Protein AF-A0A1U7NKK8-F1 (afdb_monomer_lite)

Secondary structure (DSSP, 8-state):
-------------------------GGGTTTTHHHHHHHHHHHHTTTS-EEEEEE---TTSTTHHHHHHHHHHHHHTT-EEEEEEEEETTEEEEEEEESSPPPHHHHHHHHHHHH-HHHHHHHT-EEE-

Organism: NCBI:txid1862672

Foldseek 3Di:
DDDDDDDPPPPDPPDPPPDPDDDDDPVCPPVCPVLVVLVVVCVVPVQDKDKDKAADQDPPDPPNVVSVVVVVVVVVSAKDFLPKWKQAPVGIITMIIHDDRDDPVNVLVVCCVVCPVVVSVVRPMDMDD

Structure (mmCIF, N/CA/C/O backbone):
data_AF-A0A1U7NKK8-F1
#
_entry.id   AF-A0A1U7NKK8-F1
#
loop_
_atom_site.group_PDB
_atom_site.id
_atom_site.type_symbol
_atom_site.label_atom_id
_atom_site.label_alt_id
_atom_site.label_comp_id
_atom_site.label_asym_id
_atom_site.label_entity_id
_atom_site.label_seq_id
_atom_site.pdbx_PDB_ins_code
_atom_site.Cartn_x
_atom_site.Cartn_y
_atom_site.Cartn_z
_atom_site.occupancy
_atom_site.B_iso_or_equiv
_atom_site.auth_seq_id
_atom_site.auth_comp_id
_atom_site.auth_asym_id
_atom_site.auth_atom_id
_atom_site.pdbx_PDB_model_num
ATOM 1 N N . MET A 1 1 ? 24.207 -41.804 -24.460 1.00 37.56 1 MET A N 1
ATOM 2 C CA . MET A 1 1 ? 25.019 -40.591 -24.229 1.00 37.56 1 MET A CA 1
ATOM 3 C C . MET A 1 1 ? 24.145 -39.545 -23.547 1.00 37.56 1 MET A C 1
ATOM 5 O O . MET A 1 1 ? 23.144 -39.170 -24.127 1.00 37.56 1 MET A O 1
ATOM 9 N N . LYS A 1 2 ? 24.532 -39.205 -22.308 1.00 34.53 2 LYS A N 1
ATOM 10 C CA . LYS A 1 2 ? 24.255 -38.039 -21.437 1.00 34.53 2 LYS A CA 1
ATOM 11 C C . LYS A 1 2 ? 22.839 -37.427 -21.284 1.00 34.53 2 LYS A C 1
ATOM 13 O O . LYS A 1 2 ? 22.220 -36.968 -22.233 1.00 34.53 2 LYS A O 1
ATOM 18 N N . ASN A 1 3 ? 22.458 -37.389 -19.999 1.00 34.66 3 ASN A N 1
ATOM 19 C CA . ASN A 1 3 ? 21.435 -36.621 -19.276 1.00 34.66 3 ASN A CA 1
ATOM 20 C C . ASN A 1 3 ? 21.573 -35.092 -19.381 1.00 34.66 3 ASN A C 1
ATOM 22 O O . ASN A 1 3 ? 22.676 -34.617 -19.625 1.00 34.66 3 ASN A O 1
ATOM 26 N N . GLU A 1 4 ? 20.477 -34.393 -19.032 1.00 39.78 4 GLU A N 1
ATOM 27 C CA . GLU A 1 4 ? 20.328 -33.263 -18.066 1.00 39.78 4 GLU A CA 1
ATOM 28 C C . GLU A 1 4 ? 19.065 -32.473 -18.484 1.00 39.78 4 GLU A C 1
ATOM 30 O O . GLU A 1 4 ? 19.010 -31.930 -19.577 1.00 39.78 4 GLU A O 1
ATOM 35 N N . ASN A 1 5 ? 17.892 -32.559 -17.846 1.00 40.00 5 ASN A N 1
ATOM 36 C CA . ASN A 1 5 ? 17.482 -32.204 -16.482 1.00 40.00 5 ASN A CA 1
ATOM 37 C C . ASN A 1 5 ? 17.934 -30.806 -16.019 1.00 40.00 5 ASN A C 1
ATOM 39 O O . ASN A 1 5 ? 19.115 -30.498 -16.092 1.00 40.00 5 ASN A O 1
ATOM 43 N N . GLN A 1 6 ? 16.987 -30.066 -15.418 1.00 33.94 6 GLN A N 1
ATOM 44 C CA . GLN A 1 6 ? 17.059 -28.702 -14.846 1.00 33.94 6 GLN A CA 1
ATOM 45 C C . GLN A 1 6 ? 16.687 -27.598 -15.860 1.00 33.94 6 GLN A C 1
ATOM 47 O O . GLN A 1 6 ? 17.400 -27.325 -16.809 1.00 33.94 6 GLN A O 1
ATOM 52 N N . ASN A 1 7 ? 15.533 -26.937 -15.745 1.00 31.95 7 ASN A N 1
ATOM 53 C CA . ASN A 1 7 ? 15.258 -26.041 -14.629 1.00 31.95 7 ASN A CA 1
ATOM 54 C C . ASN A 1 7 ? 13.756 -26.002 -14.275 1.00 31.95 7 ASN A C 1
ATOM 56 O O . ASN A 1 7 ? 12.982 -25.197 -14.790 1.00 31.95 7 ASN A O 1
ATOM 60 N N . LYS A 1 8 ? 13.360 -26.864 -13.330 1.00 42.62 8 LYS A N 1
ATOM 61 C CA . LYS A 1 8 ? 12.324 -26.512 -12.355 1.00 42.62 8 LYS A CA 1
ATOM 62 C C . LYS A 1 8 ? 12.878 -25.337 -11.548 1.00 42.62 8 LYS A C 1
ATOM 64 O O . LYS A 1 8 ? 13.716 -25.561 -10.680 1.00 42.62 8 LYS A O 1
ATOM 69 N N . SER A 1 9 ? 12.381 -24.122 -11.763 1.00 33.69 9 SER A N 1
ATOM 70 C CA . SER A 1 9 ? 12.456 -23.105 -10.712 1.00 33.69 9 SER A CA 1
ATOM 71 C C . SER A 1 9 ? 11.202 -23.212 -9.856 1.00 33.69 9 SER A C 1
ATOM 73 O O . SER A 1 9 ? 10.257 -22.435 -9.940 1.00 33.69 9 SER A O 1
ATOM 75 N N . SER A 1 10 ? 11.199 -24.261 -9.042 1.00 38.09 10 SER A N 1
ATOM 76 C CA . SER A 1 10 ? 10.527 -24.268 -7.756 1.00 38.09 10 SER A CA 1
ATOM 77 C C . SER A 1 10 ? 11.086 -23.112 -6.925 1.00 38.09 10 SER A C 1
ATOM 79 O O . SER A 1 10 ? 12.152 -23.236 -6.326 1.00 38.09 10 SER A O 1
ATOM 81 N N . ARG A 1 11 ? 10.367 -21.986 -6.883 1.00 32.44 11 ARG A N 1
ATOM 82 C CA . ARG A 1 11 ? 10.312 -21.196 -5.656 1.00 32.44 11 ARG A CA 1
ATOM 83 C C . ARG A 1 11 ? 9.136 -21.720 -4.858 1.00 32.44 11 ARG A C 1
ATOM 85 O O . ARG A 1 11 ? 7.988 -21.633 -5.275 1.00 32.44 11 ARG A O 1
ATOM 92 N N . SER A 1 12 ? 9.506 -22.370 -3.770 1.00 28.00 12 SER A N 1
ATOM 93 C CA . SER A 1 12 ? 8.690 -22.788 -2.648 1.00 28.00 12 SER A CA 1
ATOM 94 C C . SER A 1 12 ? 7.531 -21.818 -2.425 1.00 28.00 12 SER A C 1
ATOM 96 O O . SER A 1 12 ? 7.758 -20.634 -2.193 1.00 28.00 12 SER A O 1
ATOM 98 N N . VAL A 1 13 ? 6.305 -22.332 -2.493 1.00 39.19 13 VAL A N 1
ATOM 99 C CA . VAL A 1 13 ? 5.116 -21.667 -1.953 1.00 39.19 13 VAL A CA 1
ATOM 100 C C . VAL A 1 13 ? 5.267 -21.720 -0.433 1.00 39.19 13 VAL A C 1
ATOM 102 O O . VAL A 1 13 ? 4.847 -22.666 0.234 1.00 39.19 13 VAL A O 1
ATOM 105 N N . GLU A 1 14 ? 6.035 -20.782 0.106 1.00 36.12 14 GLU A N 1
ATOM 106 C CA . GLU A 1 14 ? 6.322 -20.672 1.528 1.00 36.12 14 GLU A CA 1
ATOM 107 C C . GLU A 1 14 ? 5.189 -19.883 2.182 1.00 36.12 14 GLU A C 1
ATOM 109 O O . GLU A 1 14 ? 5.257 -18.668 2.258 1.00 36.12 14 GLU A O 1
ATOM 114 N N . ARG A 1 15 ? 4.137 -20.608 2.604 1.00 43.09 15 ARG A N 1
ATOM 115 C CA . ARG A 1 15 ? 2.998 -20.144 3.426 1.00 43.09 15 ARG A CA 1
ATOM 116 C C . ARG A 1 15 ? 2.701 -18.651 3.276 1.00 43.09 15 ARG A C 1
ATOM 118 O O . ARG A 1 15 ? 2.987 -17.867 4.181 1.00 43.09 15 ARG A O 1
ATOM 125 N N . ASP A 1 16 ? 2.085 -18.307 2.151 1.00 39.31 16 ASP A N 1
ATOM 126 C CA . ASP A 1 16 ? 1.510 -16.989 1.941 1.00 39.31 16 ASP A CA 1
ATOM 127 C C . ASP A 1 16 ? 0.443 -16.772 3.018 1.00 39.31 16 ASP A C 1
ATOM 129 O O . ASP A 1 16 ? -0.629 -17.379 3.023 1.00 39.31 16 ASP A O 1
ATOM 133 N N . GLN A 1 17 ? 0.780 -15.936 3.993 1.00 44.28 17 GLN A N 1
ATOM 134 C CA . GLN A 1 17 ? -0.213 -15.187 4.740 1.00 44.28 17 GLN A CA 1
ATOM 135 C C . GLN A 1 17 ? -1.112 -14.531 3.684 1.00 44.28 17 GLN A C 1
ATOM 137 O O . GLN A 1 17 ? -0.573 -14.001 2.718 1.00 44.28 17 GLN A O 1
ATOM 142 N N . GLU A 1 18 ? -2.437 -14.684 3.791 1.00 45.75 18 GLU A N 1
ATOM 143 C CA . GLU A 1 18 ? -3.410 -14.289 2.760 1.00 45.75 18 GLU A CA 1
ATOM 144 C C . GLU A 1 18 ? -3.390 -12.776 2.481 1.00 45.75 18 GLU A C 1
ATOM 146 O O . GLU A 1 18 ? -4.262 -12.016 2.898 1.00 45.75 18 GLU A O 1
ATOM 151 N N . ASP A 1 19 ? -2.358 -12.324 1.783 1.00 56.34 19 ASP A N 1
ATOM 152 C CA . ASP A 1 19 ? -2.216 -10.974 1.290 1.00 56.34 19 ASP A CA 1
ATOM 153 C C . ASP A 1 19 ? -3.169 -10.860 0.098 1.00 56.34 19 ASP A C 1
ATOM 155 O O . ASP A 1 19 ? -3.063 -11.575 -0.899 1.00 56.34 19 ASP A O 1
ATOM 159 N N . LEU A 1 20 ? -4.172 -9.994 0.211 1.00 63.19 20 LEU A N 1
ATOM 160 C CA . LEU A 1 20 ? -5.103 -9.740 -0.880 1.00 63.19 20 LEU A CA 1
ATOM 161 C C . LEU A 1 20 ? -4.347 -9.043 -2.023 1.00 63.19 20 LEU A C 1
ATOM 163 O O . LEU A 1 20 ? -4.016 -7.860 -1.934 1.00 63.19 20 LEU A O 1
ATOM 167 N N . TYR A 1 21 ? -4.085 -9.769 -3.108 1.00 70.31 21 TYR A N 1
ATOM 168 C CA . TYR A 1 21 ? -3.382 -9.239 -4.276 1.00 70.31 21 TYR A CA 1
ATOM 169 C C . TYR A 1 21 ? -4.350 -8.700 -5.332 1.00 70.31 21 TYR A C 1
ATOM 171 O O . TYR A 1 21 ? -5.259 -9.394 -5.786 1.00 70.31 21 TYR A O 1
ATOM 179 N N . LEU A 1 22 ? -4.091 -7.478 -5.805 1.00 77.56 22 LEU A N 1
ATOM 180 C CA . LEU A 1 22 ? -4.718 -6.932 -7.007 1.00 77.56 22 LEU A CA 1
ATOM 181 C C . LEU A 1 22 ? -3.821 -7.207 -8.219 1.00 77.56 22 LEU A C 1
ATOM 183 O O . LEU A 1 22 ? -2.782 -6.566 -8.388 1.00 77.56 22 LEU A O 1
ATOM 187 N N . ALA A 1 23 ? -4.220 -8.152 -9.070 1.00 80.50 23 ALA A N 1
ATOM 188 C CA . ALA A 1 23 ? -3.469 -8.521 -10.266 1.00 80.50 23 ALA A CA 1
ATOM 189 C C . ALA A 1 23 ? -4.300 -8.320 -11.540 1.00 80.50 23 ALA A C 1
ATOM 191 O O . ALA A 1 23 ? -5.456 -8.727 -11.621 1.00 80.50 23 ALA A O 1
ATOM 192 N N . ILE A 1 24 ? -3.677 -7.723 -12.557 1.00 80.50 24 ILE A N 1
ATOM 193 C CA . ILE A 1 24 ? -4.211 -7.652 -13.921 1.00 80.50 24 ILE A CA 1
ATOM 194 C C . ILE A 1 24 ? -3.492 -8.703 -14.763 1.00 80.50 24 ILE A C 1
ATOM 196 O O . ILE A 1 24 ? -2.257 -8.806 -14.701 1.00 80.50 24 ILE A O 1
ATOM 200 N N . SER A 1 25 ? -4.260 -9.465 -15.547 1.00 78.75 25 SER A N 1
ATOM 201 C CA . SER A 1 25 ? -3.717 -10.472 -16.461 1.00 78.75 25 SER A CA 1
ATOM 202 C C . SER A 1 25 ? -2.715 -9.840 -17.423 1.00 78.75 25 SER A C 1
ATOM 204 O O . SER A 1 25 ? -2.858 -8.681 -17.820 1.00 78.75 25 SER A O 1
ATOM 206 N N . GLU A 1 26 ? -1.674 -10.584 -17.800 1.00 76.31 26 GLU A N 1
ATOM 207 C CA . GLU A 1 26 ? -0.599 -10.030 -18.630 1.00 76.31 26 GLU A CA 1
ATOM 208 C C . GLU A 1 26 ? -1.116 -9.500 -19.968 1.00 76.31 26 GLU A C 1
ATOM 210 O O . GLU A 1 26 ? -0.669 -8.445 -20.411 1.00 76.31 26 GLU A O 1
ATOM 215 N N . GLN A 1 27 ? -2.118 -10.170 -20.553 1.00 76.56 27 GLN A N 1
ATOM 216 C CA . GLN A 1 27 ? -2.724 -9.768 -21.822 1.00 76.56 27 GLN A CA 1
ATOM 217 C C . GLN A 1 27 ? -3.479 -8.431 -21.729 1.00 76.56 27 GLN A C 1
ATOM 219 O O . GLN A 1 27 ? -3.590 -7.721 -22.723 1.00 76.56 27 GLN A O 1
ATOM 224 N N . ALA A 1 28 ? -3.983 -8.064 -20.546 1.00 74.81 28 ALA A N 1
ATOM 225 C CA . ALA A 1 28 ? -4.752 -6.836 -20.334 1.00 74.81 28 ALA A CA 1
ATOM 226 C C . ALA A 1 28 ? -3.896 -5.646 -19.851 1.00 74.81 28 ALA A C 1
ATOM 228 O O . ALA A 1 28 ? -4.391 -4.517 -19.747 1.00 74.81 28 ALA A O 1
ATOM 229 N N . ARG A 1 29 ? -2.603 -5.853 -19.554 1.00 81.31 29 ARG A N 1
ATOM 230 C CA . ARG A 1 29 ? -1.695 -4.766 -19.145 1.00 81.31 29 ARG A CA 1
ATOM 231 C C . ARG A 1 29 ? -1.515 -3.761 -20.284 1.00 81.31 29 ARG A C 1
ATOM 233 O O . ARG A 1 29 ? -1.556 -4.120 -21.452 1.00 81.31 29 ARG A O 1
ATOM 240 N N . GLY A 1 30 ? -1.336 -2.486 -19.943 1.00 80.44 30 GLY A N 1
ATOM 241 C CA . GLY A 1 30 ? -1.146 -1.409 -20.926 1.00 80.44 30 GLY A CA 1
ATOM 242 C C . GLY A 1 30 ? -2.422 -0.916 -21.624 1.00 80.44 30 GLY A C 1
ATOM 243 O O . GLY A 1 30 ? -2.378 0.138 -22.244 1.00 80.44 30 GLY A O 1
ATOM 244 N N . HIS A 1 31 ? -3.561 -1.595 -21.450 1.00 85.19 31 HIS A N 1
ATOM 245 C CA . HIS A 1 31 ? -4.835 -1.258 -22.106 1.00 85.19 31 HIS A CA 1
ATOM 246 C C . HIS A 1 31 ? -5.838 -0.545 -21.181 1.00 85.19 31 HIS A C 1
ATOM 248 O O . HIS A 1 31 ? -7.028 -0.492 -21.463 1.00 85.19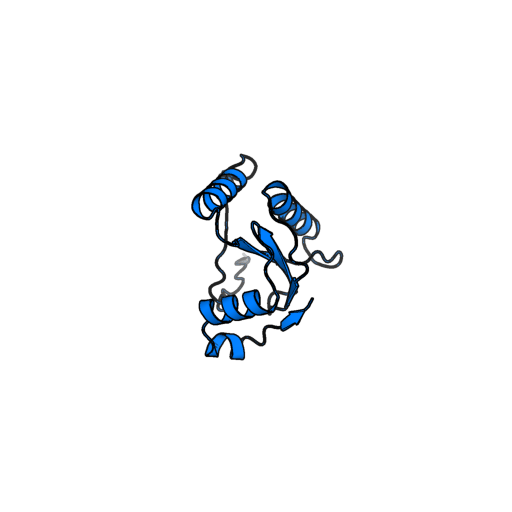 31 HIS A O 1
ATOM 254 N N . GLY A 1 32 ? -5.382 -0.030 -20.035 1.00 88.94 32 GLY A N 1
ATOM 255 C CA . GLY A 1 32 ? -6.230 0.723 -19.100 1.00 88.94 32 GLY A CA 1
ATOM 256 C C . GLY A 1 32 ? -7.102 -0.118 -18.158 1.00 88.94 32 GLY A C 1
ATOM 257 O O . GLY A 1 32 ? -7.682 0.449 -17.239 1.00 88.94 32 GLY A O 1
ATOM 258 N N . ALA A 1 33 ? -7.131 -1.450 -18.289 1.00 91.25 33 ALA A N 1
ATOM 259 C CA . ALA A 1 33 ? -7.951 -2.333 -17.445 1.00 91.25 33 ALA A CA 1
ATOM 260 C C . ALA A 1 33 ? -7.737 -2.116 -15.934 1.00 91.25 33 ALA A C 1
ATOM 262 O O . ALA A 1 33 ? -8.693 -2.055 -15.168 1.00 91.25 33 ALA A O 1
ATOM 263 N N . GLY A 1 34 ? -6.482 -1.938 -15.505 1.00 91.50 34 GLY A N 1
ATOM 264 C CA . GLY A 1 34 ? -6.167 -1.652 -14.103 1.00 91.50 34 GLY A CA 1
ATOM 265 C C . GLY A 1 34 ? -6.674 -0.291 -13.624 1.00 91.50 34 GLY A C 1
ATOM 266 O O . GLY A 1 34 ? -7.103 -0.180 -12.483 1.00 91.50 34 GLY A O 1
ATOM 267 N N . SER A 1 35 ? -6.650 0.728 -14.486 1.00 94.00 35 SER A N 1
ATOM 268 C CA . SER A 1 35 ? -7.208 2.044 -14.159 1.00 94.00 35 SER A CA 1
ATOM 269 C C . SER A 1 35 ? -8.725 1.973 -14.016 1.00 94.00 35 SER A C 1
ATOM 271 O O . SER A 1 35 ? -9.242 2.375 -12.983 1.00 94.00 35 SER A O 1
ATOM 273 N N . CYS A 1 36 ? -9.412 1.340 -14.970 1.00 94.25 36 CYS A N 1
ATOM 274 C CA . CYS A 1 36 ? -10.863 1.145 -14.913 1.00 94.25 36 CYS A CA 1
ATOM 275 C C . CYS A 1 36 ? -11.294 0.358 -13.660 1.00 94.25 36 CYS A C 1
ATOM 277 O O . CYS A 1 36 ? -12.271 0.708 -13.004 1.00 94.25 36 CYS A O 1
ATOM 279 N N . LEU A 1 37 ? -10.529 -0.667 -13.265 1.00 93.69 37 LEU A N 1
ATOM 280 C CA . LEU A 1 37 ? -10.783 -1.402 -12.024 1.00 93.69 37 LEU A CA 1
ATOM 281 C C . LEU A 1 37 ? -10.647 -0.511 -10.780 1.00 93.69 37 LEU A C 1
ATOM 283 O O . LEU A 1 37 ? -11.496 -0.567 -9.894 1.00 93.69 37 LEU A O 1
ATOM 287 N N . LEU A 1 38 ? -9.591 0.306 -10.700 1.00 94.81 38 LEU A N 1
ATOM 288 C CA . LEU A 1 38 ? -9.391 1.219 -9.571 1.00 94.81 38 LEU A CA 1
ATOM 289 C C . LEU A 1 38 ? -10.440 2.335 -9.529 1.00 94.81 38 LEU A C 1
ATOM 291 O O . LEU A 1 38 ? -10.837 2.731 -8.435 1.00 94.81 38 LEU A O 1
ATOM 295 N N . GLU A 1 39 ? -10.896 2.824 -10.681 1.00 95.31 39 GLU A N 1
ATOM 296 C CA . GLU A 1 39 ? -12.018 3.765 -10.786 1.00 95.31 39 GLU A CA 1
ATOM 297 C C . GLU A 1 39 ? -13.305 3.124 -10.255 1.00 95.31 39 GLU A C 1
ATOM 299 O O . GLU A 1 39 ? -13.905 3.654 -9.325 1.00 95.31 39 GLU A O 1
ATOM 304 N N . ALA A 1 40 ? -13.661 1.923 -10.722 1.00 95.69 40 ALA A N 1
ATOM 305 C CA . ALA A 1 40 ? -14.860 1.216 -10.269 1.00 95.69 40 ALA A CA 1
ATOM 306 C C . ALA A 1 40 ? -14.842 0.900 -8.759 1.00 95.69 40 ALA A C 1
ATOM 308 O O . ALA A 1 40 ? -15.873 0.976 -8.087 1.00 95.69 40 ALA A O 1
ATOM 309 N N . ILE A 1 41 ? -13.675 0.553 -8.199 1.00 94.31 41 ILE A N 1
ATOM 310 C CA . ILE A 1 41 ? -13.510 0.367 -6.749 1.00 94.31 41 ILE A CA 1
ATOM 311 C C . ILE A 1 41 ? -13.745 1.696 -6.019 1.00 94.31 41 ILE A C 1
ATOM 313 O O . ILE A 1 41 ? -14.491 1.726 -5.041 1.00 94.31 41 ILE A O 1
ATOM 317 N N . GLN A 1 42 ? -13.144 2.791 -6.488 1.00 94.69 42 GLN A N 1
ATOM 318 C CA . GLN A 1 42 ? -13.309 4.108 -5.870 1.00 94.69 42 GLN A CA 1
ATOM 319 C C . GLN A 1 42 ? -14.753 4.614 -5.954 1.00 94.69 42 GLN A C 1
ATOM 321 O O . GLN A 1 42 ? -15.255 5.142 -4.970 1.00 94.69 42 GLN A O 1
ATOM 326 N N . GLU A 1 43 ? -15.456 4.387 -7.062 1.00 95.69 43 GLU A N 1
ATOM 327 C CA . GLU A 1 43 ? -16.876 4.729 -7.204 1.00 95.69 43 GLU A CA 1
ATOM 328 C C . GLU A 1 43 ? -17.756 3.918 -6.246 1.00 95.69 43 GLU A C 1
ATOM 330 O O . GLU A 1 43 ? -18.587 4.473 -5.524 1.00 95.69 43 GLU A O 1
ATOM 335 N N . LYS A 1 44 ? -17.543 2.598 -6.181 1.00 96.50 44 LYS A N 1
ATOM 336 C CA . LYS A 1 44 ? -18.318 1.705 -5.308 1.00 96.50 44 LYS A CA 1
ATOM 337 C C . LYS A 1 44 ? -18.126 2.020 -3.823 1.00 96.50 44 LYS A C 1
ATOM 339 O O . LYS A 1 44 ? -19.056 1.850 -3.034 1.00 96.50 44 LYS A O 1
ATOM 344 N N . TYR A 1 45 ? -16.930 2.458 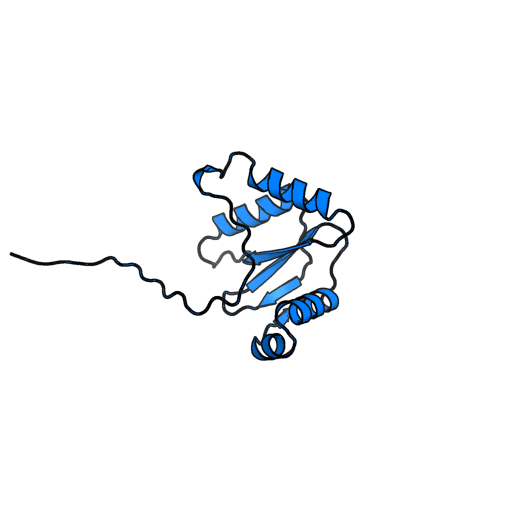-3.441 1.00 94.31 45 TYR A N 1
ATOM 345 C CA . TYR A 1 45 ? -16.546 2.730 -2.057 1.00 94.31 45 TYR A CA 1
ATOM 346 C C . TYR A 1 45 ? -16.229 4.215 -1.818 1.00 94.31 45 TYR A C 1
ATOM 348 O O . TYR A 1 45 ? -15.403 4.531 -0.967 1.00 94.31 45 TYR A O 1
ATOM 356 N N . ALA A 1 46 ? -16.916 5.129 -2.515 1.00 91.38 46 ALA A N 1
ATOM 357 C CA . ALA A 1 46 ? -16.602 6.565 -2.538 1.00 91.38 46 ALA A CA 1
ATOM 358 C C . ALA A 1 46 ? -16.529 7.246 -1.155 1.00 91.38 46 ALA A C 1
ATOM 360 O O . ALA A 1 46 ? -15.809 8.225 -0.980 1.00 91.38 46 ALA A O 1
ATOM 361 N N . ASN A 1 47 ? -17.242 6.714 -0.159 1.00 92.12 47 ASN A N 1
ATOM 362 C CA . ASN A 1 47 ? -17.268 7.239 1.212 1.00 92.12 47 ASN A CA 1
ATOM 363 C C . ASN A 1 47 ? -16.359 6.465 2.184 1.00 92.12 47 ASN A C 1
ATOM 365 O O . ASN A 1 47 ? -16.495 6.604 3.399 1.00 92.12 47 ASN A O 1
ATOM 369 N N . GLN A 1 48 ? -15.469 5.613 1.674 1.00 93.12 48 GLN A N 1
ATOM 370 C CA . GLN A 1 48 ? -14.554 4.806 2.476 1.00 93.12 48 GLN A CA 1
ATOM 371 C C . GLN A 1 48 ? -13.098 5.168 2.185 1.00 93.12 48 GLN A C 1
ATOM 373 O O . GLN A 1 48 ? -12.755 5.692 1.128 1.00 93.12 48 GLN A O 1
ATOM 378 N N . LYS A 1 49 ? -12.224 4.865 3.146 1.00 93.56 49 LYS A N 1
ATOM 379 C CA . LYS A 1 49 ? -10.774 4.901 2.942 1.00 93.56 49 LYS A CA 1
ATOM 380 C C . LYS A 1 49 ? -10.372 3.617 2.231 1.00 93.56 49 LYS A C 1
ATOM 382 O O . LYS A 1 49 ? -10.672 2.532 2.727 1.00 93.56 49 LYS A O 1
ATOM 387 N N . ILE A 1 50 ? -9.674 3.730 1.108 1.00 94.19 50 ILE A N 1
ATOM 388 C CA . ILE A 1 50 ? -9.090 2.569 0.432 1.00 94.19 50 ILE A CA 1
ATOM 389 C C . ILE A 1 50 ? -7.585 2.656 0.612 1.00 94.19 50 ILE A C 1
ATOM 391 O O . ILE A 1 50 ? -6.973 3.672 0.284 1.00 94.19 50 ILE A O 1
ATOM 395 N N . VAL A 1 51 ? -6.995 1.583 1.127 1.00 93.81 51 VAL A N 1
ATOM 396 C CA . VAL A 1 51 ? -5.558 1.480 1.371 1.00 93.81 51 VAL A CA 1
ATOM 397 C C . VAL A 1 51 ? -4.982 0.272 0.660 1.00 93.81 51 VAL A C 1
ATOM 399 O O . VAL A 1 51 ? -5.636 -0.760 0.526 1.00 93.81 51 VAL A O 1
ATOM 402 N N . LEU A 1 52 ? -3.740 0.405 0.215 1.00 93.50 52 LEU A N 1
ATOM 403 C CA . LEU A 1 52 ? -2.966 -0.683 -0.363 1.00 93.50 52 LEU A CA 1
ATOM 404 C C . LEU A 1 52 ? -1.501 -0.548 0.026 1.00 93.50 52 LEU A C 1
ATOM 406 O O . LEU A 1 52 ? -1.041 0.525 0.416 1.00 93.50 52 LEU A O 1
ATOM 410 N N . MET A 1 53 ? -0.765 -1.642 -0.107 1.00 92.31 53 MET A N 1
ATOM 411 C CA . MET A 1 53 ? 0.666 -1.676 0.158 1.00 92.31 53 MET A CA 1
ATOM 412 C C . MET A 1 53 ? 1.423 -1.871 -1.148 1.00 92.31 53 MET A C 1
ATOM 414 O O . MET A 1 53 ? 1.071 -2.728 -1.958 1.00 92.31 53 MET A O 1
ATOM 418 N N . ILE A 1 54 ? 2.485 -1.098 -1.336 1.00 94.00 54 ILE A N 1
ATOM 419 C CA . ILE A 1 54 ? 3.468 -1.315 -2.397 1.00 94.00 54 ILE A CA 1
ATOM 420 C C . ILE A 1 54 ? 4.848 -1.426 -1.781 1.00 94.00 54 ILE A C 1
ATOM 422 O O . ILE A 1 54 ? 5.108 -0.866 -0.724 1.00 94.00 54 ILE A O 1
ATOM 426 N N . GLU A 1 55 ? 5.758 -2.129 -2.433 1.00 93.19 55 GLU A N 1
ATOM 427 C CA . GLU A 1 55 ? 7.129 -2.194 -1.955 1.00 93.19 55 GLU A CA 1
ATOM 428 C C . GLU A 1 55 ? 7.757 -0.794 -1.964 1.00 93.19 55 GLU A C 1
ATOM 430 O O . GLU A 1 55 ? 7.640 -0.056 -2.949 1.00 93.19 55 GLU A O 1
ATOM 435 N N . GLN A 1 56 ? 8.444 -0.444 -0.874 1.00 93.69 56 GLN A N 1
ATOM 436 C CA . GLN A 1 56 ? 9.116 0.844 -0.744 1.00 93.69 56 GLN A CA 1
ATOM 437 C C . GLN A 1 56 ? 10.117 1.045 -1.893 1.00 93.69 56 GLN A C 1
ATOM 439 O O . GLN A 1 56 ? 10.780 0.100 -2.353 1.00 93.69 56 GLN A O 1
ATOM 444 N N . LEU A 1 57 ? 10.233 2.294 -2.353 1.00 93.31 57 LEU A N 1
ATOM 445 C CA . LEU A 1 57 ? 11.312 2.690 -3.249 1.00 93.31 57 LEU A CA 1
ATOM 446 C C . LEU A 1 57 ? 12.642 2.653 -2.490 1.00 93.31 57 LEU A C 1
ATOM 448 O O . LEU A 1 57 ? 12.877 3.454 -1.592 1.00 93.31 57 LEU A O 1
ATOM 452 N N . ASP A 1 58 ? 13.498 1.724 -2.891 1.00 88.75 58 ASP A N 1
ATOM 453 C CA . ASP A 1 58 ? 14.883 1.603 -2.453 1.00 88.75 58 ASP A CA 1
ATOM 454 C C . ASP A 1 58 ? 15.729 1.397 -3.712 1.00 88.75 58 ASP A C 1
ATOM 456 O O . ASP A 1 58 ? 15.547 0.412 -4.430 1.00 88.75 58 ASP A O 1
ATOM 460 N N . GLU A 1 59 ? 16.619 2.345 -4.007 1.00 84.69 59 GLU A N 1
ATOM 461 C CA . GLU A 1 59 ? 17.488 2.319 -5.193 1.00 84.69 59 GLU A CA 1
ATOM 462 C C . GLU A 1 59 ? 18.417 1.101 -5.215 1.00 84.69 59 GLU A C 1
ATOM 464 O O . GLU A 1 59 ? 18.866 0.677 -6.279 1.00 84.69 59 GLU A O 1
ATOM 469 N N . LYS A 1 60 ? 18.683 0.510 -4.045 1.00 86.88 60 LYS A N 1
ATOM 470 C CA . LYS A 1 60 ? 19.515 -0.689 -3.903 1.00 86.88 60 LYS A CA 1
ATOM 471 C C . LYS A 1 60 ? 18.711 -1.978 -4.063 1.00 86.88 60 LYS A C 1
ATOM 473 O O . LYS A 1 60 ? 19.302 -3.054 -4.154 1.00 86.88 60 LYS A O 1
ATOM 478 N N . ALA A 1 61 ? 17.380 -1.899 -4.096 1.00 83.00 61 ALA A N 1
ATOM 479 C CA . ALA A 1 61 ? 16.530 -3.067 -4.246 1.00 83.00 61 ALA A CA 1
ATOM 480 C C . ALA A 1 61 ? 16.485 -3.557 -5.699 1.00 83.00 61 ALA A C 1
ATOM 482 O O . ALA A 1 61 ? 16.464 -2.787 -6.663 1.00 83.00 61 ALA A O 1
ATOM 483 N N . ALA A 1 62 ? 16.372 -4.876 -5.861 1.00 82.38 62 ALA A N 1
ATOM 484 C CA . ALA A 1 62 ? 16.087 -5.469 -7.159 1.00 82.38 62 ALA A CA 1
ATOM 485 C C . ALA A 1 62 ? 14.779 -4.901 -7.748 1.00 82.38 62 ALA A C 1
ATOM 487 O O . ALA A 1 62 ? 13.815 -4.605 -7.031 1.00 82.38 62 ALA A O 1
ATOM 488 N N . HIS A 1 63 ? 14.741 -4.789 -9.077 1.00 87.12 63 HIS A N 1
ATOM 489 C CA . HIS A 1 63 ? 13.573 -4.334 -9.841 1.00 87.12 63 HIS A CA 1
ATOM 490 C C . HIS A 1 63 ? 13.102 -2.901 -9.520 1.00 87.12 63 HIS A C 1
ATOM 492 O O . HIS A 1 63 ? 11.916 -2.597 -9.649 1.00 87.12 63 HIS A O 1
ATOM 498 N N . PHE A 1 64 ? 14.018 -1.994 -9.163 1.00 90.19 64 PHE A N 1
ATOM 499 C CA . PHE A 1 64 ? 13.710 -0.590 -8.853 1.00 90.19 64 PHE A CA 1
ATOM 500 C C . PHE A 1 64 ? 12.816 0.106 -9.898 1.00 90.19 64 PHE A C 1
ATOM 502 O O . PHE A 1 64 ? 11.820 0.737 -9.545 1.00 90.19 64 PHE A O 1
ATOM 509 N N . ALA A 1 65 ? 13.085 -0.091 -11.194 1.00 91.31 65 ALA A N 1
ATOM 510 C CA . ALA A 1 65 ? 12.260 0.466 -12.270 1.00 91.31 65 ALA A CA 1
ATOM 511 C C . ALA A 1 65 ? 10.791 -0.007 -12.218 1.00 91.31 65 ALA A C 1
ATOM 513 O O . ALA A 1 65 ? 9.876 0.779 -12.467 1.00 91.31 65 ALA A O 1
ATOM 514 N N . GLN A 1 66 ? 10.545 -1.269 -11.845 1.00 90.69 66 GLN A N 1
ATOM 515 C CA . GLN A 1 66 ? 9.187 -1.804 -11.695 1.00 90.69 66 GLN A CA 1
ATOM 516 C C . GLN A 1 66 ? 8.491 -1.220 -10.463 1.00 90.69 66 GLN A C 1
ATOM 518 O O . GLN A 1 66 ? 7.307 -0.893 -10.526 1.00 90.69 66 GLN A O 1
ATOM 523 N N . ARG A 1 67 ? 9.230 -1.011 -9.366 1.00 93.31 67 ARG A N 1
ATOM 524 C CA . ARG A 1 67 ? 8.712 -0.350 -8.158 1.00 93.31 67 ARG A CA 1
ATOM 525 C C . ARG A 1 67 ? 8.282 1.087 -8.457 1.00 93.31 67 ARG A C 1
ATOM 527 O O . ARG A 1 67 ? 7.180 1.488 -8.084 1.00 93.31 67 ARG A O 1
ATOM 534 N N . ILE A 1 68 ? 9.092 1.830 -9.221 1.00 94.69 68 ILE A N 1
ATOM 535 C CA . ILE A 1 68 ? 8.731 3.169 -9.713 1.00 94.69 68 ILE A CA 1
ATOM 536 C C . ILE A 1 68 ? 7.462 3.107 -10.566 1.00 94.69 68 ILE A C 1
ATOM 538 O O . ILE A 1 68 ? 6.553 3.913 -10.365 1.00 94.69 68 ILE A O 1
ATOM 542 N N . ALA A 1 69 ? 7.384 2.168 -11.513 1.00 93.06 69 ALA A N 1
ATOM 543 C CA . ALA A 1 69 ? 6.215 2.023 -12.377 1.00 93.06 69 ALA A CA 1
ATOM 544 C C . ALA A 1 69 ? 4.940 1.741 -11.565 1.00 93.06 69 ALA A C 1
ATOM 546 O O . ALA A 1 69 ? 3.909 2.363 -11.818 1.00 93.06 69 ALA A O 1
ATOM 547 N N . ARG A 1 70 ? 5.025 0.877 -10.545 1.00 94.06 70 ARG A N 1
ATOM 548 C CA . ARG A 1 70 ? 3.916 0.574 -9.632 1.00 94.06 70 ARG A CA 1
ATOM 549 C C . ARG A 1 70 ? 3.473 1.803 -8.841 1.00 94.06 70 ARG A C 1
ATOM 551 O O . ARG A 1 70 ? 2.283 2.104 -8.811 1.00 94.06 70 ARG A O 1
ATOM 558 N N . LYS A 1 71 ? 4.415 2.556 -8.262 1.00 96.19 71 LYS A N 1
ATOM 559 C CA . LYS A 1 71 ? 4.099 3.794 -7.532 1.00 96.19 71 LYS A CA 1
ATOM 560 C C . LYS A 1 71 ? 3.422 4.824 -8.436 1.00 96.19 71 LYS A C 1
ATOM 562 O O . LYS A 1 71 ? 2.350 5.320 -8.098 1.00 96.19 71 LYS A O 1
ATOM 567 N N . LYS A 1 72 ? 3.988 5.074 -9.622 1.00 96.12 72 LYS A N 1
ATOM 568 C CA . LYS A 1 72 ? 3.401 5.983 -10.620 1.00 96.12 72 LYS A CA 1
ATOM 569 C C . LYS A 1 72 ? 2.008 5.534 -11.053 1.00 96.12 72 LYS A C 1
ATOM 571 O O . LYS A 1 72 ? 1.136 6.379 -11.225 1.00 96.12 72 LYS A O 1
ATOM 576 N N . PHE A 1 73 ? 1.790 4.226 -11.216 1.00 95.31 73 PHE A N 1
ATOM 577 C CA . PHE A 1 73 ? 0.487 3.663 -11.562 1.00 95.31 73 PHE A CA 1
ATOM 578 C C . PHE A 1 73 ? -0.574 3.954 -10.495 1.00 95.31 73 PHE A C 1
ATOM 580 O O . PHE A 1 73 ? -1.668 4.378 -10.843 1.00 95.31 73 PHE A O 1
ATOM 587 N N . TYR A 1 74 ? -0.278 3.795 -9.208 1.00 96.69 74 TYR A N 1
ATOM 588 C CA . TYR A 1 74 ? -1.264 4.130 -8.176 1.00 96.69 74 TYR A CA 1
ATOM 589 C C . TYR A 1 74 ? -1.468 5.645 -8.042 1.00 96.69 74 TYR A C 1
ATOM 591 O O . TYR A 1 74 ? -2.607 6.094 -7.934 1.00 96.69 74 TYR A O 1
ATOM 599 N N . GLN A 1 75 ? -0.402 6.442 -8.173 1.00 97.31 75 GLN A N 1
ATOM 600 C CA . GLN A 1 75 ? -0.488 7.909 -8.146 1.00 97.31 75 GLN A CA 1
ATOM 601 C C . GLN A 1 75 ? -1.380 8.482 -9.251 1.00 97.31 75 GLN A C 1
ATOM 603 O O . GLN A 1 75 ? -2.237 9.318 -8.977 1.00 97.31 75 GLN A O 1
ATOM 608 N N . ARG A 1 76 ? -1.247 8.000 -10.494 1.00 96.69 76 ARG A N 1
ATOM 609 C CA . ARG A 1 76 ? -2.130 8.431 -11.597 1.00 96.69 76 ARG A CA 1
ATOM 610 C C . ARG A 1 76 ? -3.592 8.005 -11.419 1.00 96.69 76 ARG A C 1
ATOM 612 O O . ARG A 1 76 ? -4.438 8.528 -12.128 1.00 96.69 76 ARG A O 1
ATOM 619 N N . ASN A 1 77 ? -3.873 7.046 -10.534 1.00 96.50 77 ASN A N 1
ATOM 620 C CA . ASN A 1 77 ? -5.215 6.529 -10.253 1.00 96.50 77 ASN A CA 1
ATOM 621 C C . ASN A 1 77 ? -5.771 7.051 -8.913 1.00 96.50 77 ASN A C 1
ATOM 623 O O . ASN A 1 77 ? -6.632 6.412 -8.314 1.00 96.50 77 ASN A O 1
ATOM 627 N N . GLY A 1 78 ? -5.271 8.193 -8.427 1.00 95.94 78 GLY A N 1
ATOM 628 C CA . GLY A 1 78 ? -5.838 8.900 -7.274 1.00 95.94 78 GLY A CA 1
ATOM 629 C C . GLY A 1 78 ? -5.277 8.496 -5.910 1.00 95.94 78 GLY A C 1
ATOM 630 O O . GLY A 1 78 ? -5.707 9.042 -4.899 1.00 95.94 78 GLY A O 1
ATOM 631 N N . PHE A 1 79 ? -4.299 7.589 -5.853 1.00 97.56 79 PHE A N 1
ATOM 632 C CA . PHE A 1 79 ? -3.673 7.219 -4.585 1.00 97.56 79 PHE A CA 1
ATOM 633 C C . PHE A 1 79 ? -2.515 8.151 -4.228 1.00 97.56 79 PHE A C 1
ATOM 635 O O . PHE A 1 79 ? -1.677 8.499 -5.060 1.00 97.56 79 PHE A O 1
ATOM 642 N N . VAL A 1 80 ? -2.393 8.468 -2.946 1.00 97.19 80 VAL A N 1
ATOM 643 C CA . VAL A 1 80 ? -1.278 9.225 -2.371 1.00 97.19 80 VAL A CA 1
ATOM 644 C C . VAL A 1 80 ? -0.575 8.401 -1.300 1.00 97.19 80 VAL A C 1
ATOM 646 O O . VAL A 1 80 ? -1.135 7.441 -0.773 1.00 97.19 80 VAL A O 1
ATOM 649 N N . SER A 1 81 ? 0.663 8.764 -0.969 1.00 96.56 81 SER A N 1
ATOM 650 C CA . SER A 1 81 ? 1.346 8.149 0.170 1.00 96.56 81 SER A CA 1
ATOM 651 C C . SER A 1 81 ? 0.634 8.533 1.467 1.00 96.56 81 SER A C 1
ATOM 653 O O . SER A 1 81 ? 0.244 9.689 1.639 1.00 96.56 81 SER A O 1
ATOM 655 N N . SER A 1 82 ? 0.483 7.584 2.390 1.00 95.69 82 SER A N 1
ATOM 656 C CA . SER A 1 82 ? 0.041 7.880 3.761 1.00 95.69 82 SER A CA 1
ATOM 657 C C . SER A 1 82 ? 1.192 8.340 4.668 1.00 95.69 82 SER A C 1
ATOM 659 O O . SER A 1 82 ? 0.958 8.672 5.826 1.00 95.69 82 SER A O 1
ATOM 661 N N . ASN A 1 83 ? 2.431 8.345 4.153 1.00 94.50 83 ASN A N 1
ATOM 662 C CA . ASN A 1 83 ? 3.685 8.489 4.904 1.00 94.50 83 ASN A CA 1
ATOM 663 C C . ASN A 1 83 ? 3.950 7.368 5.923 1.00 94.50 83 ASN A C 1
ATOM 665 O O . ASN A 1 83 ? 4.924 7.434 6.662 1.00 94.50 83 ASN A O 1
ATOM 669 N N . LEU A 1 84 ? 3.129 6.316 5.948 1.00 95.06 84 LEU A N 1
ATOM 670 C CA . LEU A 1 84 ? 3.369 5.150 6.787 1.00 95.06 84 LEU A CA 1
ATOM 671 C C . LEU A 1 84 ? 4.186 4.103 6.030 1.00 95.06 84 LEU A C 1
ATOM 673 O O . LEU A 1 84 ? 3.898 3.765 4.875 1.00 95.06 84 LEU A O 1
ATOM 677 N N . LEU A 1 85 ? 5.171 3.547 6.729 1.00 94.56 85 LEU A N 1
ATOM 678 C CA . LEU A 1 85 ? 5.966 2.418 6.267 1.00 94.56 85 LEU A CA 1
ATOM 679 C C . LEU A 1 85 ? 5.728 1.225 7.182 1.00 94.56 85 LEU A C 1
ATOM 681 O O . LEU A 1 85 ? 5.778 1.348 8.403 1.00 94.56 85 LEU A O 1
ATOM 685 N N . ALA A 1 86 ? 5.503 0.056 6.599 1.00 91.31 86 ALA A N 1
ATOM 686 C CA . ALA A 1 86 ? 5.290 -1.177 7.336 1.00 91.31 86 ALA A CA 1
ATOM 687 C C . ALA A 1 86 ? 6.375 -2.200 6.993 1.00 91.31 86 ALA A C 1
ATOM 689 O O . ALA A 1 86 ? 6.671 -2.452 5.825 1.00 91.31 86 ALA A O 1
ATOM 690 N N . LYS A 1 87 ? 6.978 -2.793 8.024 1.00 89.56 87 LYS A N 1
ATOM 691 C CA . LYS A 1 87 ? 7.990 -3.838 7.879 1.00 89.56 87 LYS A CA 1
ATOM 692 C C . LYS A 1 87 ? 7.341 -5.215 7.926 1.00 89.56 87 LYS A C 1
ATOM 694 O O . LYS A 1 87 ? 6.807 -5.611 8.963 1.00 89.56 87 LYS A O 1
ATOM 699 N N . PHE A 1 88 ? 7.476 -5.946 6.826 1.00 82.44 88 PHE A N 1
ATOM 700 C CA . PHE A 1 88 ? 7.060 -7.336 6.664 1.00 82.44 88 PHE A CA 1
ATOM 701 C C . PHE A 1 88 ? 8.279 -8.243 6.437 1.00 82.44 88 PHE A C 1
ATOM 703 O O . PHE A 1 88 ? 9.363 -7.746 6.110 1.00 82.44 88 PHE A O 1
ATOM 710 N N . PRO A 1 89 ? 8.136 -9.577 6.569 1.00 79.81 89 PRO A N 1
ATOM 711 C CA . PRO A 1 89 ? 9.182 -10.521 6.168 1.00 79.81 89 PRO A CA 1
ATOM 712 C C . PRO A 1 89 ? 9.622 -10.355 4.704 1.00 79.81 89 PRO A C 1
ATOM 714 O O . PRO A 1 89 ? 10.796 -10.538 4.393 1.00 79.81 89 PRO A O 1
ATOM 717 N N . SER A 1 90 ? 8.703 -9.942 3.825 1.00 76.44 90 SER A N 1
ATOM 718 C CA . SER A 1 90 ? 8.952 -9.653 2.406 1.00 76.44 90 SER A CA 1
ATOM 719 C C . SER A 1 90 ? 9.708 -8.339 2.154 1.00 76.44 90 SER A C 1
ATOM 721 O O . SER A 1 90 ? 10.192 -8.114 1.043 1.00 76.44 90 SER A O 1
ATOM 723 N N . GLY A 1 91 ? 9.849 -7.479 3.168 1.00 84.50 91 GLY A N 1
ATOM 724 C CA . GLY A 1 91 ? 10.562 -6.207 3.083 1.00 84.50 91 GLY A CA 1
ATOM 725 C C . GLY A 1 91 ? 9.777 -5.021 3.644 1.00 84.50 91 GLY A C 1
ATOM 726 O O . GLY A 1 91 ? 8.772 -5.170 4.339 1.00 84.50 91 GLY A O 1
ATOM 727 N N . MET A 1 92 ? 10.278 -3.817 3.362 1.00 91.12 92 MET A N 1
ATOM 728 C CA . MET A 1 92 ? 9.593 -2.568 3.695 1.00 91.12 92 MET A CA 1
ATOM 729 C C . MET A 1 92 ? 8.523 -2.255 2.649 1.00 91.12 92 MET A C 1
ATOM 731 O O . MET A 1 92 ? 8.800 -2.238 1.445 1.00 91.12 92 MET A O 1
ATOM 735 N N . MET A 1 93 ? 7.321 -1.960 3.127 1.00 93.00 93 MET A N 1
ATOM 736 C CA . MET A 1 93 ? 6.158 -1.612 2.322 1.00 93.00 93 MET A CA 1
ATOM 737 C C . MET A 1 93 ? 5.743 -0.171 2.614 1.00 93.00 93 MET A C 1
ATOM 739 O O . MET A 1 93 ? 5.677 0.242 3.768 1.00 93.00 93 MET A O 1
ATOM 743 N N . GLU A 1 94 ? 5.450 0.588 1.568 1.00 95.12 94 GLU A N 1
ATOM 744 C CA . GLU A 1 94 ? 4.784 1.884 1.632 1.00 95.12 94 GLU A CA 1
ATOM 745 C C . GLU A 1 94 ? 3.269 1.685 1.572 1.00 95.12 94 GLU A C 1
ATOM 747 O O . GLU A 1 94 ? 2.756 0.977 0.700 1.00 95.12 94 GLU A O 1
ATOM 752 N N . ILE A 1 95 ? 2.551 2.328 2.492 1.00 95.12 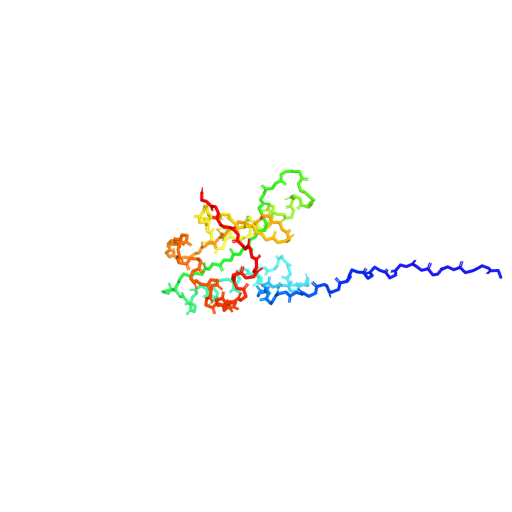95 ILE A N 1
ATOM 753 C CA . ILE A 1 95 ? 1.089 2.314 2.519 1.00 95.12 95 ILE A CA 1
ATOM 754 C C . ILE A 1 95 ? 0.577 3.506 1.708 1.00 95.12 95 ILE A C 1
ATOM 756 O O . ILE A 1 95 ? 0.806 4.668 2.058 1.00 95.12 95 ILE A O 1
ATOM 760 N N . MET A 1 96 ? -0.141 3.209 0.632 1.00 97.00 96 MET A N 1
ATOM 761 C CA . MET A 1 96 ? -0.816 4.181 -0.225 1.00 97.00 96 MET A CA 1
ATOM 762 C C . MET A 1 96 ? -2.307 4.230 0.119 1.00 97.00 96 MET A C 1
ATOM 764 O O . MET A 1 96 ? -2.889 3.219 0.509 1.00 97.00 96 MET A O 1
ATOM 768 N N . GLN A 1 97 ? -2.935 5.388 -0.064 1.00 96.31 97 GLN A N 1
ATOM 769 C CA . GLN A 1 97 ? -4.333 5.627 0.291 1.00 96.31 97 GLN A CA 1
ATOM 770 C C . GLN A 1 97 ? -5.068 6.484 -0.745 1.00 96.31 97 GLN A C 1
ATOM 772 O O . GLN A 1 97 ? -4.451 7.310 -1.412 1.00 96.31 97 GLN A O 1
ATOM 777 N N . THR A 1 98 ? -6.387 6.335 -0.822 1.00 96.44 98 THR A N 1
ATOM 778 C CA . THR A 1 98 ? -7.314 7.284 -1.463 1.00 96.44 98 THR A CA 1
ATOM 779 C C . THR A 1 98 ? -8.541 7.488 -0.565 1.00 96.44 98 THR A C 1
ATOM 781 O O . THR A 1 98 ? -8.825 6.667 0.316 1.00 96.44 98 THR A O 1
ATOM 784 N N . GLY A 1 99 ? -9.239 8.607 -0.751 1.00 92.12 99 GLY A N 1
ATOM 785 C CA . GLY A 1 99 ? -10.256 9.106 0.173 1.00 92.12 99 GLY A CA 1
ATOM 786 C C . GLY A 1 99 ? -9.640 9.934 1.305 1.00 92.12 99 GLY A C 1
ATOM 787 O O . GLY A 1 99 ? -8.737 10.740 1.084 1.00 92.12 99 GLY A O 1
ATOM 788 N N . SER A 1 100 ? -10.141 9.767 2.530 1.00 91.25 100 SER A N 1
ATOM 789 C CA . SER A 1 100 ? -9.614 10.487 3.697 1.00 91.25 100 SER A CA 1
ATOM 790 C C . SER A 1 100 ? -8.349 9.833 4.262 1.00 91.25 100 SER A C 1
ATOM 792 O O . SER A 1 100 ? -8.149 8.625 4.149 1.00 91.25 100 SER A O 1
ATOM 794 N N . SER A 1 101 ? -7.495 10.636 4.905 1.00 93.06 101 SER A N 1
ATOM 795 C CA . SER A 1 101 ? -6.226 10.159 5.458 1.00 93.06 101 SER A CA 1
ATOM 796 C C . SER A 1 101 ? -6.414 9.071 6.516 1.00 93.06 101 SER A C 1
ATOM 798 O O . SER A 1 101 ? -7.226 9.212 7.434 1.00 93.06 101 SER A O 1
ATOM 800 N N . ILE A 1 102 ? -5.625 8.005 6.417 1.00 94.12 102 ILE A N 1
ATOM 801 C CA . ILE A 1 102 ? -5.497 6.959 7.424 1.00 94.12 102 ILE A CA 1
ATOM 802 C C . ILE A 1 102 ? -4.416 7.337 8.437 1.00 94.12 102 ILE A C 1
ATOM 804 O O . ILE A 1 102 ? -3.308 7.740 8.087 1.00 94.12 102 ILE A O 1
ATOM 808 N N . SER A 1 103 ? -4.741 7.206 9.716 1.00 94.50 103 SER A N 1
ATOM 809 C CA . SER A 1 103 ? -3.768 7.304 10.798 1.00 94.50 103 SER A CA 1
ATOM 810 C C . SER A 1 103 ? -3.050 5.970 11.019 1.00 94.50 103 SER A C 1
ATOM 812 O O . SER A 1 103 ? -3.556 4.893 10.698 1.00 94.50 103 SER A O 1
ATOM 814 N N . LYS A 1 104 ? -1.880 6.023 11.664 1.00 93.75 104 LYS A N 1
ATOM 815 C CA . LYS A 1 104 ? -1.139 4.824 12.088 1.00 93.75 104 LYS A CA 1
ATOM 816 C C . LYS A 1 104 ? -1.997 3.867 12.926 1.00 93.75 104 LYS A C 1
ATOM 818 O O . LYS A 1 104 ? -1.897 2.655 12.759 1.00 93.75 104 LYS A O 1
ATOM 823 N N . GLN A 1 105 ? -2.830 4.405 13.818 1.00 93.88 105 GLN A N 1
ATOM 824 C CA . GLN A 1 105 ? -3.680 3.601 14.696 1.00 93.88 105 GLN A CA 1
ATOM 825 C C . GLN A 1 105 ? -4.808 2.914 13.918 1.00 93.88 105 GLN A C 1
ATOM 827 O O . GLN A 1 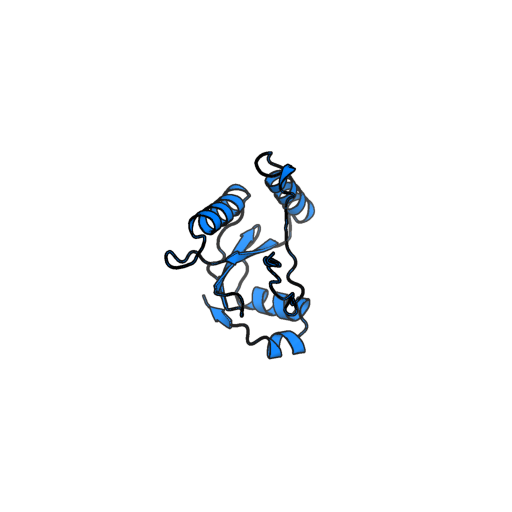105 ? -5.002 1.714 14.083 1.00 93.88 105 GLN A O 1
ATOM 832 N N . GLU A 1 106 ? -5.479 3.631 13.011 1.00 93.94 106 GLU A N 1
ATOM 833 C CA . GLU A 1 106 ? -6.504 3.043 12.136 1.00 93.94 106 GLU A CA 1
ATOM 834 C C . GLU A 1 106 ? -5.933 1.924 11.263 1.00 93.94 106 GLU A C 1
ATOM 836 O O . GLU A 1 106 ? -6.567 0.885 11.106 1.00 93.94 106 GLU A O 1
ATOM 841 N N . TRP A 1 107 ? -4.713 2.094 10.743 1.00 92.44 107 TRP A N 1
ATOM 842 C CA . TRP A 1 107 ? -4.024 1.033 10.013 1.00 92.44 107 TRP A CA 1
ATOM 843 C C . TRP A 1 107 ? -3.754 -0.197 10.892 1.00 92.44 107 TRP A C 1
ATOM 845 O O . TRP A 1 107 ? -4.041 -1.322 10.488 1.00 92.44 107 TRP A O 1
ATOM 855 N N . ILE A 1 108 ? -3.244 -0.004 12.112 1.00 91.62 108 ILE A N 1
ATOM 856 C CA . ILE A 1 108 ? -3.008 -1.101 13.065 1.00 91.62 108 ILE A CA 1
ATOM 857 C C . ILE A 1 108 ? -4.314 -1.834 13.393 1.00 91.62 108 ILE A C 1
ATOM 859 O O . ILE A 1 108 ? -4.331 -3.064 13.477 1.00 91.62 108 ILE A O 1
ATOM 863 N N . ASP A 1 109 ? -5.407 -1.103 13.588 1.00 92.69 109 ASP A N 1
ATOM 864 C CA . ASP A 1 109 ? -6.698 -1.696 13.926 1.00 92.69 109 ASP A CA 1
ATOM 865 C C . ASP A 1 109 ? -7.319 -2.427 12.732 1.00 92.69 109 ASP A C 1
ATOM 867 O O . ASP A 1 109 ? -7.847 -3.526 12.914 1.00 92.69 109 ASP A O 1
ATOM 871 N N . LEU A 1 110 ? -7.145 -1.911 11.510 1.00 90.38 110 LEU A N 1
ATOM 872 C CA . LEU A 1 110 ? -7.486 -2.617 10.274 1.00 90.38 110 LEU A CA 1
ATOM 873 C C . LEU A 1 110 ? -6.713 -3.939 10.151 1.00 90.38 110 LEU A C 1
ATOM 875 O O . LEU A 1 110 ? -7.311 -4.974 9.869 1.00 90.38 110 LEU A O 1
ATOM 879 N N . GLN A 1 111 ? -5.406 -3.934 10.426 1.00 89.12 111 GLN A N 1
ATOM 880 C CA . GLN A 1 111 ? -4.578 -5.145 10.385 1.00 89.12 111 GLN A CA 1
ATOM 881 C C . GLN A 1 111 ? -4.992 -6.166 11.451 1.00 89.12 111 GLN A C 1
ATOM 883 O O . GLN A 1 111 ? -5.093 -7.358 11.168 1.00 89.12 111 GLN A O 1
ATOM 888 N N . LYS A 1 112 ? -5.301 -5.725 12.676 1.00 90.12 112 LYS A N 1
ATOM 889 C CA . LYS A 1 112 ? -5.835 -6.612 13.726 1.00 90.12 112 LYS A CA 1
ATOM 890 C C . LYS A 1 112 ? -7.204 -7.179 13.373 1.00 90.12 112 LYS A C 1
ATOM 892 O O . LYS A 1 112 ? -7.496 -8.302 13.777 1.00 90.12 112 LYS A O 1
ATOM 897 N N . TYR A 1 113 ? -8.044 -6.397 12.698 1.00 90.06 113 TYR A N 1
ATOM 898 C CA . TYR A 1 113 ? -9.349 -6.844 12.232 1.00 90.06 113 TYR A CA 1
ATOM 899 C C . TYR A 1 113 ? -9.202 -7.901 11.131 1.00 90.06 113 TYR A C 1
ATOM 901 O O . TYR A 1 113 ? -9.804 -8.963 11.243 1.00 90.06 113 TYR A O 1
ATOM 909 N N . ALA A 1 114 ? -8.351 -7.650 10.131 1.00 86.25 114 ALA A N 1
ATOM 910 C CA . ALA A 1 114 ? -8.143 -8.546 8.995 1.00 86.25 114 ALA A CA 1
ATOM 911 C C . ALA A 1 114 ? -7.415 -9.850 9.373 1.00 86.25 114 ALA A C 1
ATOM 913 O O . ALA A 1 114 ? -7.886 -10.932 9.042 1.00 86.25 114 ALA A O 1
ATOM 914 N N . LEU A 1 115 ? -6.288 -9.769 10.093 1.00 85.62 115 LEU A N 1
ATOM 915 C CA . LEU A 1 115 ? -5.494 -10.948 10.476 1.00 85.62 115 LEU A CA 1
ATOM 916 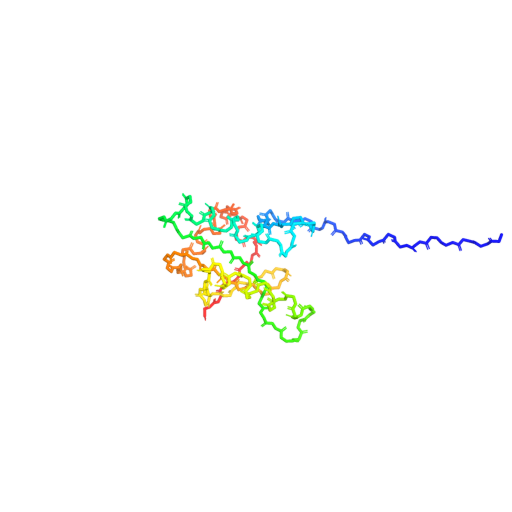C C . LEU A 1 115 ? -6.041 -11.650 11.729 1.00 85.62 115 LEU A C 1
ATOM 918 O O . LEU A 1 115 ? -5.714 -12.805 11.992 1.00 85.62 115 LEU A O 1
ATOM 922 N N . GLY A 1 116 ? -6.811 -10.943 12.556 1.00 88.00 116 GLY A N 1
ATOM 923 C CA . GLY A 1 116 ? -7.110 -11.341 13.928 1.00 88.00 116 GLY A CA 1
ATOM 924 C C . GLY A 1 116 ? -5.991 -10.964 14.911 1.00 88.00 116 GLY A C 1
ATOM 925 O O . GLY A 1 116 ? -4.797 -11.013 14.607 1.00 88.00 116 GLY A O 1
ATOM 926 N N . LYS A 1 117 ? -6.367 -10.608 16.150 1.00 86.88 117 LYS A N 1
ATOM 927 C CA . LYS A 1 117 ? -5.440 -10.097 17.186 1.00 86.88 117 LYS A CA 1
ATOM 928 C C . LYS A 1 117 ? -4.270 -11.043 17.487 1.00 86.88 117 LYS A C 1
ATOM 930 O O . LYS A 1 117 ? -3.150 -10.578 17.687 1.00 86.88 117 LYS A O 1
ATOM 935 N N . PHE A 1 118 ? -4.533 -12.351 17.523 1.00 84.69 118 PHE A N 1
ATOM 936 C CA . PHE A 1 118 ? -3.518 -13.366 17.813 1.00 84.69 118 PHE A CA 1
ATOM 937 C C . PHE A 1 118 ? -2.450 -13.426 16.713 1.00 84.69 118 PHE A C 1
ATOM 939 O O . PHE A 1 118 ? -1.258 -13.328 17.000 1.00 84.69 118 PHE A O 1
ATOM 946 N N . PHE A 1 119 ? -2.866 -13.498 15.448 1.00 84.38 119 PHE A N 1
ATOM 947 C CA . PHE A 1 119 ? -1.937 -13.546 14.319 1.00 84.38 119 PHE A CA 1
ATOM 948 C C . PHE A 1 119 ? -1.227 -12.214 14.092 1.00 84.38 119 PHE A C 1
ATOM 950 O O . PHE A 1 119 ? -0.036 -12.211 13.791 1.00 84.38 119 PHE A O 1
ATOM 957 N N . TYR A 1 120 ? -1.900 -11.084 14.328 1.00 85.50 120 TYR A N 1
ATOM 958 C CA . TYR A 1 120 ? -1.243 -9.779 14.325 1.00 85.50 120 TYR A CA 1
ATOM 959 C C . TYR A 1 120 ? -0.096 -9.728 15.345 1.00 85.50 120 TYR A C 1
ATOM 961 O O . TYR A 1 120 ? 1.018 -9.340 14.997 1.00 85.50 120 TYR A O 1
ATOM 969 N N . PHE A 1 121 ? -0.325 -10.182 16.581 1.00 85.44 121 PHE A N 1
ATOM 970 C CA . PHE A 1 121 ? 0.727 -10.246 17.599 1.00 85.44 121 PHE A CA 1
ATOM 971 C C . PHE A 1 121 ? 1.898 -11.145 17.166 1.00 85.44 121 PHE A C 1
ATOM 973 O O . PHE A 1 121 ? 3.060 -10.750 17.277 1.00 85.44 121 PHE A O 1
ATOM 980 N N . MET A 1 122 ? 1.600 -12.318 16.601 1.00 86.19 122 MET A N 1
ATOM 981 C CA . MET A 1 122 ? 2.612 -13.266 16.119 1.00 86.19 122 MET A CA 1
ATOM 982 C C . MET A 1 122 ? 3.378 -12.775 14.881 1.00 86.19 122 MET A C 1
ATOM 984 O O . MET A 1 122 ? 4.525 -13.172 14.685 1.00 86.19 122 MET A O 1
ATOM 988 N N . SER A 1 123 ? 2.790 -11.887 14.071 1.00 79.88 123 SER A N 1
ATOM 989 C CA . SER A 1 123 ? 3.405 -11.370 12.838 1.00 79.88 123 SER A CA 1
ATOM 990 C C . SER A 1 123 ? 4.648 -10.507 13.082 1.00 79.88 123 SER A C 1
ATOM 992 O 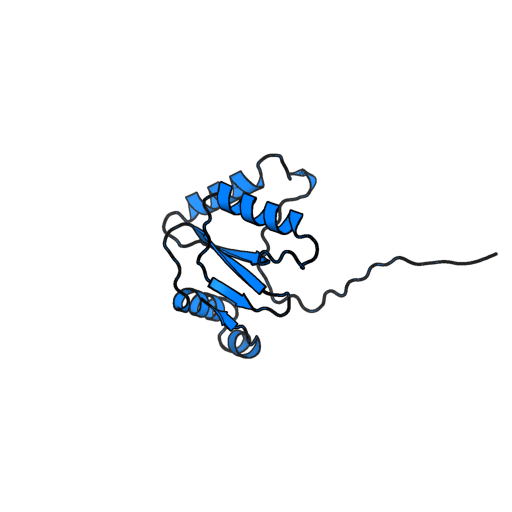O . SER A 1 123 ? 5.460 -10.324 12.178 1.00 79.88 123 SER A O 1
ATOM 994 N N . ARG A 1 124 ? 4.806 -9.955 14.299 1.00 78.31 124 ARG A N 1
ATOM 995 C CA . ARG A 1 124 ? 5.865 -8.988 14.656 1.00 78.31 124 ARG A CA 1
ATOM 996 C C . ARG A 1 124 ? 5.926 -7.775 13.712 1.00 78.31 124 ARG A C 1
ATOM 998 O O . ARG A 1 124 ? 6.976 -7.134 13.616 1.00 78.31 124 ARG A O 1
ATOM 1005 N N . MET A 1 125 ? 4.815 -7.456 13.044 1.00 80.75 125 MET A N 1
ATOM 1006 C CA . MET A 1 125 ? 4.693 -6.313 12.145 1.00 80.75 125 MET A CA 1
ATOM 1007 C C . MET A 1 125 ? 5.007 -5.019 12.895 1.00 80.75 125 MET A C 1
ATOM 1009 O O . MET A 1 125 ? 4.522 -4.785 14.006 1.00 80.75 125 MET A O 1
ATOM 1013 N N . LYS A 1 126 ? 5.837 -4.175 12.281 1.00 82.19 126 LYS A N 1
ATOM 1014 C CA . LYS A 1 126 ? 6.158 -2.839 12.789 1.00 82.19 126 LYS A CA 1
ATOM 1015 C C . LYS A 1 126 ? 5.759 -1.809 11.755 1.00 82.19 126 LYS A C 1
ATOM 1017 O O . LYS A 1 126 ? 5.988 -2.016 10.567 1.00 82.19 126 LYS A O 1
ATOM 1022 N N . VAL A 1 127 ? 5.167 -0.722 12.226 1.00 85.75 127 VAL A N 1
ATOM 1023 C CA . VAL A 1 127 ? 4.760 0.404 11.392 1.00 85.75 127 VAL A CA 1
ATOM 1024 C C . VAL A 1 127 ? 5.473 1.635 11.918 1.00 85.75 127 VAL A C 1
ATOM 1026 O O . VAL A 1 127 ? 5.376 1.933 13.112 1.00 85.75 127 VAL A O 1
ATOM 1029 N N . ASP A 1 128 ? 6.156 2.336 11.029 1.00 81.00 128 ASP A N 1
ATOM 1030 C CA . ASP A 1 128 ? 6.870 3.580 11.282 1.00 81.00 128 ASP A CA 1
ATOM 1031 C C . ASP A 1 128 ? 6.179 4.726 10.521 1.00 81.00 128 ASP A C 1
ATOM 1033 O O . ASP A 1 128 ? 5.398 4.489 9.593 1.00 81.00 128 ASP A O 1
ATOM 1037 N N . SER A 1 129 ? 6.404 5.955 10.983 1.00 65.94 129 SER A N 1
ATOM 1038 C CA . SER A 1 129 ? 5.827 7.206 10.466 1.00 65.94 129 SER A CA 1
ATOM 1039 C C . SER A 1 129 ? 6.926 8.200 10.148 1.00 65.94 129 SER A C 1
ATOM 1041 O O . SER A 1 129 ? 7.866 8.233 10.977 1.00 65.94 129 SER A O 1
#

InterPro domains:
  IPR000182 GNAT domain [PF13508] (18-80)
  IPR016181 Acyl-CoA N-acyltransferase [SSF55729] (21-81)

Sequence (129 aa):
MKNENQNKSSRSVERDQEDLYLAISEQARGHGAGSCLLEAIQEKYANQKIVLMIEQLDEKAAHFAQRIARKKFYQRNGFVSSNLLAKFPSGMMEIMQTGSSISKQEWIDLQKYALGKFFYFMSRMKVDS

Radius of gyration: 17.77 Å; chains: 1; bounding box: 43×51×42 Å

pLDDT: mean 81.94, std 19.33, range [28.0, 97.56]